Protein AF-W5YWP7-F1 (afdb_monomer_lite)

Foldseek 3Di:
DVPVVVVVVVVPPCDPLNPADAPDWDDDDPNQKIKHFNDADPVSFKTAWIWMWGADPVRFKIKIKTAGMWGWDADPVPRFIWIKGAFIKIWIDGPPDPDIDIDTDRIDTDRRPPPPPPPDDDDDDDDDDD

pLDDT: mean 73.35, std 21.94, range [26.05, 96.38]

Radius of gyration: 18.01 Å; chains: 1; bounding box: 41×39×51 Å

Structure (mmCIF, N/CA/C/O backbone):
data_AF-W5YWP7-F1
#
_entry.id   AF-W5YWP7-F1
#
loop_
_atom_site.group_PDB
_atom_site.id
_atom_site.type_symbol
_atom_site.label_atom_id
_atom_site.label_alt_id
_atom_site.label_comp_id
_atom_site.label_asym_id
_atom_site.label_entity_id
_atom_site.label_seq_id
_atom_site.pdbx_PDB_ins_code
_atom_site.Cartn_x
_atom_site.Cartn_y
_atom_site.Cartn_z
_atom_site.occupancy
_atom_site.B_iso_or_equiv
_atom_site.auth_seq_id
_atom_site.auth_comp_id
_atom_site.auth_asym_id
_atom_site.auth_atom_id
_atom_site.pdbx_PDB_model_num
ATOM 1 N N . MET A 1 1 ? -14.708 26.822 29.213 1.00 46.38 1 MET A N 1
ATOM 2 C CA . MET A 1 1 ? -14.617 26.538 27.762 1.00 46.38 1 MET A CA 1
ATOM 3 C C . MET A 1 1 ? -13.558 25.487 27.370 1.00 46.38 1 MET A C 1
ATOM 5 O O . MET A 1 1 ? -13.429 25.224 26.191 1.00 46.38 1 MET A O 1
ATOM 9 N N . LYS A 1 2 ? -12.878 24.784 28.298 1.00 48.41 2 LYS A N 1
ATOM 10 C CA . LYS A 1 2 ? -11.880 23.733 27.964 1.00 48.41 2 LYS A CA 1
ATOM 11 C C . LYS A 1 2 ? -12.452 22.355 27.572 1.00 48.41 2 LYS A C 1
ATOM 13 O O . LYS A 1 2 ? -11.702 21.455 27.225 1.00 48.41 2 LYS A O 1
ATOM 18 N N . LYS A 1 3 ? -13.773 22.159 27.666 1.00 44.22 3 LYS A N 1
ATOM 19 C CA . LYS A 1 3 ? -14.416 20.846 27.457 1.00 44.22 3 LYS A CA 1
ATOM 20 C C . LYS A 1 3 ? -14.799 20.581 25.992 1.00 44.22 3 LYS A C 1
ATOM 22 O O . LYS A 1 3 ? -15.022 19.437 25.634 1.00 44.22 3 LYS A O 1
ATOM 27 N N . VAL A 1 4 ? -14.831 21.620 25.150 1.00 51.44 4 VAL A N 1
ATOM 28 C CA . VAL A 1 4 ? -15.176 21.509 23.718 1.00 51.44 4 VAL A CA 1
ATOM 29 C C . VAL A 1 4 ? -13.931 21.237 22.861 1.00 51.44 4 VAL A C 1
ATOM 31 O O . VAL A 1 4 ? -14.021 20.550 21.852 1.00 51.44 4 VAL A O 1
ATOM 34 N N . GLU A 1 5 ? -12.749 21.675 23.307 1.00 42.81 5 GLU A N 1
ATOM 35 C CA . GLU A 1 5 ? -11.471 21.414 22.620 1.00 42.81 5 GLU A CA 1
ATOM 36 C C . GLU A 1 5 ? -11.035 19.941 22.709 1.00 42.81 5 GLU A C 1
ATOM 38 O O . GLU A 1 5 ? -10.418 19.434 21.779 1.00 42.81 5 GLU A O 1
ATOM 43 N N . GLY A 1 6 ? -11.397 19.231 23.788 1.00 38.97 6 GLY A N 1
ATOM 44 C CA . GLY A 1 6 ? -11.131 17.792 23.921 1.00 38.97 6 GLY A CA 1
ATOM 45 C C . GLY A 1 6 ? -11.985 16.937 22.981 1.00 38.97 6 GLY A C 1
ATOM 46 O O . GLY A 1 6 ? -11.470 16.027 22.343 1.00 38.97 6 GLY A O 1
ATOM 47 N N . ILE A 1 7 ? -13.264 17.295 22.818 1.00 39.47 7 ILE A N 1
ATOM 48 C CA . ILE A 1 7 ? -14.217 16.562 21.965 1.00 39.47 7 ILE A CA 1
ATOM 49 C C . ILE A 1 7 ? -13.874 16.749 20.476 1.00 39.47 7 ILE A C 1
ATOM 51 O O . ILE A 1 7 ? -14.020 15.832 19.672 1.00 39.47 7 ILE A O 1
ATOM 55 N N . PHE A 1 8 ? -13.323 17.908 20.102 1.00 40.81 8 PHE A N 1
ATOM 56 C CA . PHE A 1 8 ? -12.931 18.187 18.719 1.00 40.81 8 PHE A CA 1
ATOM 57 C C . PHE A 1 8 ? -11.641 17.476 18.277 1.00 40.81 8 PHE A C 1
ATOM 59 O O . PHE A 1 8 ? -11.375 17.384 17.077 1.00 40.81 8 PHE A O 1
ATOM 66 N N . ASN A 1 9 ? -10.841 16.976 19.226 1.00 43.03 9 ASN A N 1
ATOM 67 C CA . ASN A 1 9 ? -9.586 16.282 18.935 1.00 43.03 9 ASN A CA 1
ATOM 68 C C . ASN A 1 9 ? -9.767 14.759 18.781 1.00 43.03 9 ASN A C 1
ATOM 70 O O . ASN A 1 9 ? -8.949 14.117 18.128 1.00 43.03 9 ASN A O 1
ATOM 74 N N . GLU A 1 10 ? -10.857 14.193 19.315 1.00 39.25 10 GLU A N 1
ATOM 75 C CA . GLU A 1 10 ? -11.240 12.784 19.116 1.00 39.25 10 GLU A CA 1
ATOM 76 C C . GLU A 1 10 ? -12.040 12.562 17.820 1.00 39.25 10 GLU A C 1
ATOM 78 O O . GLU A 1 10 ? -11.972 11.487 17.234 1.00 39.25 10 GLU A O 1
ATOM 83 N N . GLN A 1 11 ? -12.741 13.581 17.306 1.00 37.78 11 GLN A N 1
ATOM 84 C CA . GLN A 1 11 ? -13.559 13.471 16.084 1.00 37.78 11 GLN A CA 1
ATOM 85 C C . GLN A 1 11 ? -12.798 13.727 14.764 1.00 37.78 11 GLN A C 1
ATOM 87 O O . GLN A 1 11 ? -13.405 13.719 13.696 1.00 37.78 11 GLN A O 1
ATOM 92 N N . ARG A 1 12 ? -11.480 13.975 14.803 1.00 43.06 12 ARG A N 1
ATOM 93 C CA . ARG A 1 12 ? -10.683 14.438 13.645 1.00 43.06 12 ARG A CA 1
ATOM 94 C C . ARG A 1 12 ? -9.594 13.481 13.158 1.00 43.06 12 ARG A C 1
ATOM 96 O O . ARG A 1 12 ? -8.650 13.919 12.508 1.00 43.06 12 ARG A O 1
ATOM 103 N N . GLN A 1 13 ? -9.708 12.190 13.445 1.00 46.62 13 GLN A N 1
ATOM 104 C CA . GLN A 1 13 ? -8.747 11.196 12.960 1.00 46.62 13 GLN A CA 1
ATOM 105 C C . GLN A 1 13 ? -9.430 10.080 12.174 1.00 46.62 13 GLN A C 1
ATOM 107 O O . GLN A 1 13 ? -9.211 8.909 12.463 1.00 46.62 13 GLN A O 1
ATOM 112 N N . ALA A 1 14 ? -10.232 10.436 11.165 1.00 52.12 14 ALA A N 1
ATOM 113 C CA . ALA A 1 14 ? -10.477 9.479 10.094 1.00 52.12 14 ALA A CA 1
ATOM 114 C C . ALA A 1 14 ? -9.112 9.144 9.477 1.00 52.12 14 ALA A C 1
ATOM 116 O O . ALA A 1 14 ? -8.408 10.044 9.006 1.00 52.12 14 ALA A O 1
ATOM 117 N N . THR A 1 15 ? -8.680 7.888 9.576 1.00 63.31 15 THR A N 1
ATOM 118 C CA . THR A 1 15 ? -7.404 7.468 8.988 1.00 63.31 15 THR A CA 1
ATOM 119 C C . THR A 1 15 ? -7.500 7.525 7.464 1.00 63.31 15 THR A C 1
ATOM 121 O O . THR A 1 15 ? -8.590 7.474 6.897 1.00 63.31 15 THR A O 1
ATOM 124 N N . GLU A 1 16 ? -6.363 7.619 6.771 1.00 64.25 16 GLU A N 1
ATOM 125 C CA . GLU A 1 16 ? -6.330 7.476 5.306 1.00 64.25 16 GLU A CA 1
ATOM 126 C C . GLU A 1 16 ? -7.066 6.213 4.846 1.00 64.25 16 GLU A C 1
ATOM 128 O O . GLU A 1 16 ? -7.821 6.269 3.884 1.00 64.25 16 GLU A O 1
ATOM 133 N N . PHE A 1 17 ? -6.932 5.128 5.612 1.00 71.31 17 PHE A N 1
ATOM 134 C CA . PHE A 1 17 ? -7.662 3.876 5.439 1.00 71.31 17 PHE A CA 1
ATOM 135 C C . PHE A 1 17 ? -9.187 4.063 5.505 1.00 71.31 17 PHE A C 1
ATOM 137 O O . PHE A 1 17 ? -9.908 3.611 4.623 1.00 71.31 17 PHE A O 1
ATOM 144 N N . GLU A 1 18 ? -9.694 4.768 6.521 1.00 71.31 18 GLU A N 1
ATOM 145 C CA . GLU A 1 18 ? -11.132 5.017 6.710 1.00 71.31 18 GLU A CA 1
ATOM 146 C C . GLU A 1 18 ? -11.734 5.966 5.660 1.00 71.31 18 GLU A C 1
ATOM 148 O O . GLU A 1 18 ? -12.953 5.967 5.453 1.00 71.31 18 GLU A O 1
ATOM 153 N N . MET A 1 19 ? -10.888 6.771 5.009 1.00 76.19 19 MET A N 1
ATOM 154 C CA . MET A 1 19 ? -11.264 7.688 3.931 1.00 76.19 19 MET A CA 1
ATOM 155 C C . MET A 1 19 ? -11.243 7.036 2.542 1.00 76.19 19 MET A C 1
ATOM 157 O O . MET A 1 19 ? -11.682 7.671 1.576 1.00 76.19 19 MET A O 1
ATOM 161 N N . LEU A 1 20 ? -10.757 5.796 2.416 1.00 83.44 20 LEU A N 1
ATOM 162 C CA . LEU A 1 20 ? -10.779 5.081 1.145 1.00 83.44 20 LEU A CA 1
ATOM 163 C C . LEU A 1 20 ? -12.215 4.733 0.734 1.00 83.44 20 LEU A C 1
ATOM 165 O O . LEU A 1 20 ? -13.018 4.215 1.509 1.00 83.44 20 LEU A O 1
ATOM 169 N N . ALA A 1 21 ? -12.523 5.028 -0.520 1.00 88.88 21 ALA A N 1
ATOM 170 C CA . ALA A 1 21 ? -13.741 4.682 -1.213 1.00 88.88 21 ALA A CA 1
ATOM 171 C C . ALA A 1 21 ? -13.393 3.613 -2.261 1.00 88.88 21 ALA A C 1
ATOM 173 O O . ALA A 1 21 ? -12.588 3.888 -3.157 1.00 88.88 21 ALA A O 1
ATOM 174 N N . PRO A 1 22 ? -13.990 2.413 -2.179 1.00 92.94 22 PRO A N 1
ATOM 175 C CA . PRO A 1 22 ? -13.697 1.338 -3.117 1.00 92.94 22 PRO A CA 1
ATOM 176 C C . PRO A 1 22 ? -14.031 1.728 -4.562 1.00 92.94 22 PRO A C 1
ATOM 178 O O . PRO A 1 22 ? -14.936 2.529 -4.823 1.00 92.94 22 PRO A O 1
ATOM 181 N N . GLY A 1 23 ? -13.273 1.172 -5.507 1.00 95.12 23 GLY A N 1
ATOM 182 C CA . GLY A 1 23 ? -13.452 1.396 -6.941 1.00 95.12 23 GLY A CA 1
ATOM 183 C C . GLY A 1 23 ? -12.936 2.745 -7.451 1.00 95.12 23 GLY A C 1
ATOM 184 O O . GLY A 1 23 ? -13.244 3.125 -8.583 1.00 95.12 23 GLY A O 1
ATOM 185 N N . ARG A 1 24 ? -12.167 3.497 -6.650 1.00 93.31 24 ARG A N 1
ATOM 186 C CA . ARG A 1 24 ? -11.666 4.828 -7.023 1.00 93.31 24 ARG A CA 1
ATOM 187 C C . ARG A 1 24 ? -10.201 5.014 -6.656 1.00 93.31 24 ARG A C 1
ATOM 189 O O . ARG A 1 24 ? -9.763 4.624 -5.582 1.00 93.31 24 ARG A O 1
ATOM 196 N N . PHE A 1 25 ? -9.466 5.679 -7.542 1.00 93.38 25 PHE A N 1
ATOM 197 C CA . PHE A 1 25 ? -8.141 6.200 -7.226 1.00 93.38 25 PHE A CA 1
ATOM 198 C C . PHE A 1 25 ? -8.290 7.471 -6.394 1.00 93.38 25 PHE A C 1
ATOM 200 O O . PHE A 1 25 ? -9.001 8.403 -6.783 1.00 93.38 25 PHE A O 1
ATOM 207 N N . GLN A 1 26 ? -7.620 7.510 -5.251 1.00 90.06 26 GLN A N 1
ATOM 208 C CA . GLN A 1 26 ? -7.630 8.638 -4.334 1.00 90.06 26 GLN A CA 1
ATOM 209 C C . GLN A 1 26 ? -6.207 9.083 -4.060 1.00 90.06 26 GLN A C 1
ATOM 211 O O . GLN A 1 26 ? -5.359 8.278 -3.684 1.00 90.06 26 GLN A O 1
ATOM 216 N N . SER A 1 27 ? -5.954 10.379 -4.234 1.00 86.00 27 SER A N 1
ATOM 217 C CA . SER A 1 27 ? -4.691 10.952 -3.801 1.00 86.00 27 SER A CA 1
ATOM 218 C C . SER A 1 27 ? -4.759 11.292 -2.321 1.00 86.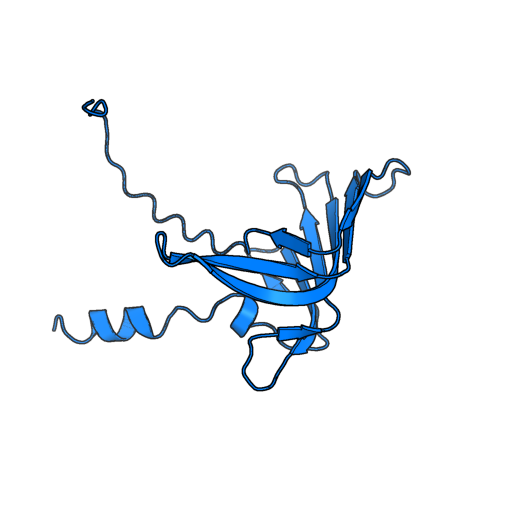00 27 SER A C 1
ATOM 220 O O . SER A 1 27 ? -5.600 12.081 -1.886 1.00 86.00 27 SER A O 1
ATOM 222 N N . LEU A 1 28 ? -3.875 10.660 -1.562 1.00 68.69 28 LEU A N 1
ATOM 223 C CA . LEU A 1 28 ? -3.690 10.869 -0.136 1.00 68.69 28 LEU A CA 1
ATOM 224 C C . LEU A 1 28 ? -2.342 11.591 0.016 1.00 68.69 28 LEU A C 1
ATOM 226 O O . LEU A 1 28 ? -1.449 11.392 -0.803 1.00 68.69 28 LEU A O 1
ATOM 230 N N . SER A 1 29 ? -2.185 12.493 0.985 1.00 63.88 29 SER A N 1
ATOM 231 C CA . SER A 1 29 ? -0.967 13.318 1.156 1.00 63.88 29 SER A CA 1
ATOM 232 C C . SER A 1 29 ? -0.547 14.177 -0.063 1.00 63.88 29 SER A C 1
ATOM 234 O O . SER A 1 29 ? 0.414 13.885 -0.765 1.00 63.88 29 SER A O 1
ATOM 236 N N . SER A 1 30 ? -1.248 15.295 -0.292 1.00 64.56 30 SER A N 1
ATOM 237 C CA . SER A 1 30 ? -0.817 16.398 -1.184 1.00 64.56 30 SER A CA 1
ATOM 238 C C . SER A 1 30 ? -0.467 16.043 -2.642 1.00 64.56 30 SER A C 1
ATOM 240 O O . SER A 1 30 ? 0.186 16.843 -3.307 1.00 64.56 30 SER A O 1
ATOM 242 N N . GLY A 1 31 ? -0.917 14.903 -3.174 1.00 66.25 31 GLY A N 1
ATOM 243 C CA . GLY A 1 31 ? -0.618 14.498 -4.555 1.00 66.25 31 GLY A CA 1
ATOM 244 C C . GLY A 1 31 ? 0.494 13.459 -4.697 1.00 66.25 31 GLY A C 1
ATOM 245 O O . GLY A 1 31 ? 0.616 12.865 -5.763 1.00 66.25 31 GLY A O 1
ATOM 24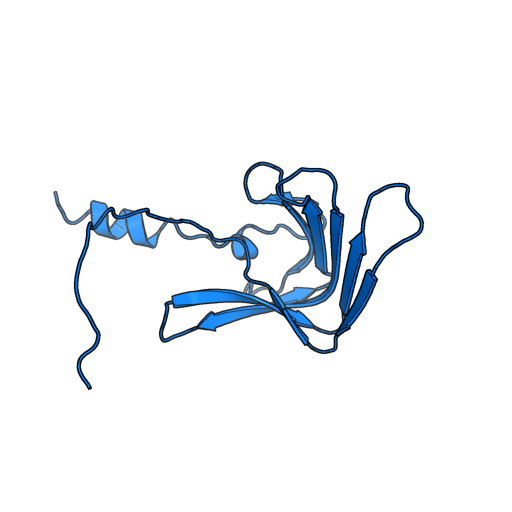6 N N . GLU A 1 32 ? 1.289 13.218 -3.652 1.00 77.75 32 GLU A N 1
ATOM 247 C CA . GLU A 1 32 ? 2.511 12.398 -3.735 1.00 77.75 32 GLU A CA 1
ATOM 248 C C . GLU A 1 32 ? 2.226 10.892 -3.721 1.00 77.75 32 GLU A C 1
ATOM 250 O O . GLU A 1 32 ? 3.018 10.098 -4.235 1.00 77.75 32 GLU A O 1
ATOM 255 N N . ARG A 1 33 ? 1.069 10.509 -3.171 1.00 85.94 33 ARG A N 1
ATOM 256 C CA . ARG A 1 33 ? 0.584 9.134 -3.096 1.00 85.94 33 ARG A CA 1
ATOM 257 C C . ARG A 1 33 ? -0.798 9.019 -3.724 1.00 85.94 33 ARG A C 1
ATOM 259 O O . ARG A 1 33 ? -1.686 9.835 -3.465 1.00 85.94 33 ARG A O 1
ATOM 266 N N . VAL A 1 34 ? -0.994 7.973 -4.516 1.00 90.62 34 VAL A N 1
ATOM 267 C CA . VAL A 1 34 ? -2.293 7.559 -5.052 1.00 90.62 34 VAL A CA 1
A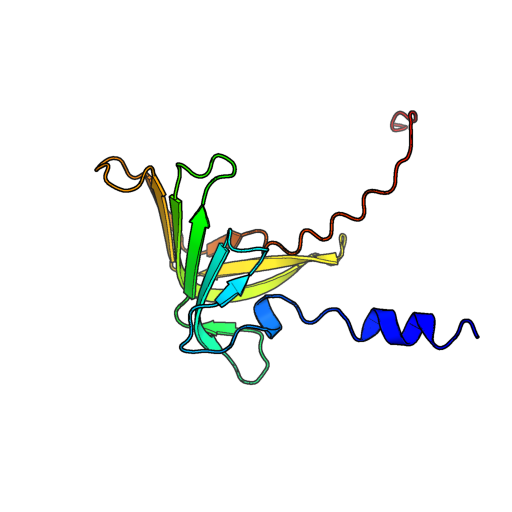TOM 268 C C . VAL A 1 34 ? -2.580 6.144 -4.580 1.00 90.62 34 VAL A C 1
ATOM 270 O O . VAL A 1 34 ? -1.769 5.248 -4.787 1.00 90.62 34 VAL A O 1
ATOM 273 N N . THR A 1 35 ? -3.751 5.943 -3.990 1.00 91.06 35 THR A N 1
ATOM 274 C CA . THR A 1 35 ? -4.208 4.648 -3.487 1.00 91.06 35 THR A CA 1
ATOM 275 C C . THR A 1 35 ? -5.514 4.259 -4.167 1.00 91.06 35 THR A C 1
ATOM 277 O O . THR A 1 35 ? -6.369 5.106 -4.428 1.00 91.06 35 THR A O 1
ATOM 280 N N . TYR A 1 36 ? -5.676 2.972 -4.436 1.00 93.44 36 TYR A N 1
ATOM 281 C CA . TYR A 1 36 ? -6.902 2.350 -4.910 1.00 93.44 36 TYR A CA 1
ATOM 282 C C . TYR A 1 36 ? -7.143 1.057 -4.135 1.00 93.44 36 TYR A C 1
ATOM 284 O O . TYR A 1 36 ? -6.199 0.365 -3.748 1.00 93.44 36 TYR A O 1
ATOM 292 N N . THR A 1 37 ? -8.418 0.743 -3.933 1.00 94.38 37 THR A N 1
ATOM 293 C CA . THR A 1 37 ? -8.865 -0.552 -3.427 1.00 94.38 37 THR A CA 1
ATOM 294 C C . THR A 1 37 ? -10.081 -1.011 -4.224 1.00 94.38 37 THR A C 1
ATOM 296 O O . THR A 1 37 ? -10.940 -0.187 -4.562 1.00 94.38 37 THR A O 1
ATOM 299 N N . GLU A 1 38 ? -10.176 -2.303 -4.521 1.00 96.38 38 GLU A N 1
ATOM 300 C CA . GLU A 1 38 ? -11.346 -2.890 -5.184 1.00 96.38 38 GLU A CA 1
ATOM 301 C C . GLU A 1 38 ? -12.550 -2.912 -4.241 1.00 96.38 38 GLU A C 1
ATOM 303 O O . GLU A 1 38 ? -13.625 -2.428 -4.602 1.00 96.38 38 GLU A O 1
ATOM 308 N N . ALA A 1 39 ? -12.354 -3.402 -3.013 1.00 94.56 39 ALA A N 1
ATOM 309 C CA . ALA A 1 39 ? -13.392 -3.471 -1.991 1.00 94.56 39 ALA A CA 1
ATOM 310 C C . ALA A 1 39 ? -12.858 -3.146 -0.589 1.00 94.56 39 ALA A C 1
ATOM 312 O O . ALA A 1 39 ? -11.661 -3.199 -0.316 1.00 94.56 39 ALA A O 1
ATOM 313 N N . LEU A 1 40 ? -13.782 -2.792 0.303 1.00 90.31 40 LEU A N 1
ATOM 314 C CA . LEU A 1 40 ? -13.532 -2.524 1.715 1.00 90.31 40 LEU A CA 1
ATOM 315 C C . LEU A 1 40 ? -14.559 -3.315 2.529 1.00 90.31 40 LEU A C 1
ATOM 317 O O . LEU A 1 40 ? -15.751 -3.276 2.212 1.00 90.31 40 LEU A O 1
ATOM 321 N N . SER A 1 41 ? -14.110 -4.007 3.574 1.00 90.31 41 SER A N 1
ATOM 322 C CA . SER A 1 41 ? -14.994 -4.739 4.482 1.00 90.31 41 SER A CA 1
ATOM 323 C C . SER A 1 41 ? -15.993 -3.811 5.182 1.00 90.31 41 SER A C 1
ATOM 325 O O . SER A 1 41 ? -15.721 -2.628 5.397 1.00 90.31 41 SER A O 1
ATOM 327 N N . GLU A 1 42 ? -17.149 -4.344 5.594 1.00 86.75 42 GLU A N 1
ATOM 328 C CA . GLU A 1 42 ? -18.195 -3.556 6.274 1.00 86.75 42 GLU A CA 1
ATOM 329 C C . GLU A 1 42 ? -17.685 -2.859 7.544 1.00 86.75 42 GLU A C 1
ATOM 331 O O . GLU A 1 42 ? -18.058 -1.722 7.834 1.00 86.75 42 GLU A O 1
ATOM 336 N N . ASP A 1 43 ? -16.791 -3.524 8.281 1.00 85.12 43 ASP A N 1
ATOM 337 C CA . ASP A 1 43 ? -16.162 -2.993 9.493 1.00 85.12 43 ASP A CA 1
ATOM 338 C C . ASP A 1 43 ? -15.014 -2.010 9.212 1.00 85.12 43 ASP A C 1
ATOM 340 O O . ASP A 1 43 ? -14.434 -1.461 10.151 1.00 85.12 43 ASP A O 1
ATOM 344 N N . LYS A 1 44 ? -14.697 -1.775 7.933 1.00 80.06 44 LYS A N 1
ATOM 345 C CA . LYS A 1 44 ? -13.606 -0.925 7.454 1.00 80.06 44 LYS A CA 1
ATOM 346 C C . LYS A 1 44 ? -12.260 -1.267 8.088 1.00 80.06 44 LYS A C 1
ATOM 348 O O . LYS A 1 44 ? -11.524 -0.377 8.514 1.00 80.06 44 LYS A O 1
ATOM 353 N N . ARG A 1 45 ? -11.930 -2.557 8.162 1.00 83.19 45 ARG A N 1
ATOM 354 C CA . ARG A 1 45 ? -10.629 -3.039 8.664 1.00 83.19 45 ARG A CA 1
ATOM 355 C C . ARG A 1 45 ? -9.818 -3.814 7.641 1.00 83.19 45 ARG A C 1
ATOM 357 O O . ARG A 1 45 ? -8.620 -3.997 7.861 1.00 83.19 45 ARG A O 1
ATOM 364 N N . ARG A 1 46 ? -10.447 -4.258 6.552 1.00 89.06 46 ARG A N 1
ATOM 365 C CA . ARG A 1 46 ? -9.823 -5.051 5.493 1.00 89.06 46 ARG A CA 1
ATOM 366 C C . ARG A 1 46 ? -10.099 -4.421 4.134 1.00 89.06 46 ARG A C 1
ATOM 368 O O . ARG A 1 46 ? -11.240 -4.087 3.823 1.00 89.06 46 ARG A O 1
ATOM 375 N N . LEU A 1 47 ? -9.042 -4.256 3.359 1.00 91.25 47 LEU A N 1
ATOM 376 C CA . LEU A 1 47 ? -9.052 -3.865 1.958 1.00 91.25 47 LEU A CA 1
ATOM 377 C C . LEU A 1 47 ? -8.861 -5.115 1.109 1.00 91.25 47 LEU A C 1
ATOM 379 O O . LEU A 1 47 ? -8.059 -5.979 1.464 1.00 91.25 47 LEU A O 1
ATOM 383 N N . GLU A 1 48 ? -9.536 -5.160 -0.027 1.00 95.38 48 GLU A N 1
ATOM 384 C CA . GLU A 1 48 ? -9.318 -6.159 -1.070 1.00 95.38 48 GLU A CA 1
ATOM 385 C C . GLU A 1 48 ? -8.859 -5.452 -2.343 1.00 95.38 48 GLU A C 1
ATOM 387 O O . GLU A 1 48 ? -9.340 -4.356 -2.664 1.00 95.38 48 GLU A O 1
ATOM 392 N N . GLY A 1 49 ? -7.908 -6.076 -3.040 1.00 95.50 49 GLY A N 1
ATOM 393 C CA . GLY A 1 49 ? -7.340 -5.585 -4.291 1.00 95.50 49 GLY A CA 1
ATOM 394 C C . GLY A 1 49 ? -6.727 -4.199 -4.127 1.00 95.50 49 GLY A C 1
ATOM 395 O O . GLY A 1 49 ? -7.332 -3.195 -4.495 1.00 95.50 49 GLY A O 1
ATOM 396 N N . VAL A 1 50 ? -5.528 -4.128 -3.550 1.00 93.56 50 VAL A N 1
ATOM 397 C CA . VAL A 1 50 ? -4.871 -2.863 -3.207 1.00 93.56 50 VAL A CA 1
ATOM 398 C C . VAL A 1 50 ? -3.859 -2.469 -4.274 1.00 93.56 50 VAL A C 1
ATOM 400 O O . VAL A 1 50 ? -3.018 -3.272 -4.679 1.00 93.56 50 VAL A O 1
ATOM 403 N N . PHE A 1 51 ? -3.892 -1.197 -4.668 1.00 95.12 51 PHE A N 1
ATOM 404 C CA . PHE A 1 51 ? -2.868 -0.553 -5.483 1.00 95.12 51 PHE A CA 1
ATOM 405 C C . PHE A 1 51 ? -2.419 0.746 -4.815 1.00 95.12 51 PHE A C 1
ATOM 407 O O . PHE A 1 51 ? -3.247 1.566 -4.417 1.00 95.12 51 PHE A O 1
ATOM 414 N N . ILE A 1 52 ? -1.109 0.955 -4.719 1.00 92.06 52 ILE A N 1
ATOM 415 C CA . ILE A 1 52 ? -0.502 2.183 -4.205 1.00 92.06 52 ILE A CA 1
ATOM 416 C C . ILE A 1 52 ? 0.591 2.620 -5.173 1.00 92.06 52 ILE A C 1
ATOM 418 O O . ILE A 1 52 ? 1.437 1.815 -5.550 1.00 92.06 52 ILE A O 1
ATOM 422 N N . ALA A 1 53 ? 0.588 3.891 -5.554 1.00 92.12 53 ALA A N 1
ATOM 423 C CA . ALA A 1 53 ? 1.652 4.521 -6.319 1.00 92.12 53 ALA A CA 1
ATOM 424 C C . ALA A 1 53 ? 2.186 5.736 -5.564 1.00 92.12 53 ALA A C 1
ATOM 426 O O . ALA A 1 53 ? 1.411 6.573 -5.098 1.00 92.12 53 ALA A O 1
ATOM 427 N N . GLU A 1 54 ? 3.506 5.829 -5.461 1.00 90.31 54 GLU A N 1
ATOM 428 C CA . GLU A 1 54 ? 4.210 6.885 -4.739 1.00 90.31 54 GLU A CA 1
ATOM 429 C C . GLU A 1 54 ? 5.398 7.374 -5.552 1.00 90.31 54 GLU A C 1
ATOM 431 O O . GLU A 1 54 ? 6.234 6.581 -5.994 1.00 90.31 54 GLU A O 1
ATOM 436 N N . HIS A 1 55 ? 5.490 8.688 -5.727 1.00 88.75 55 HIS A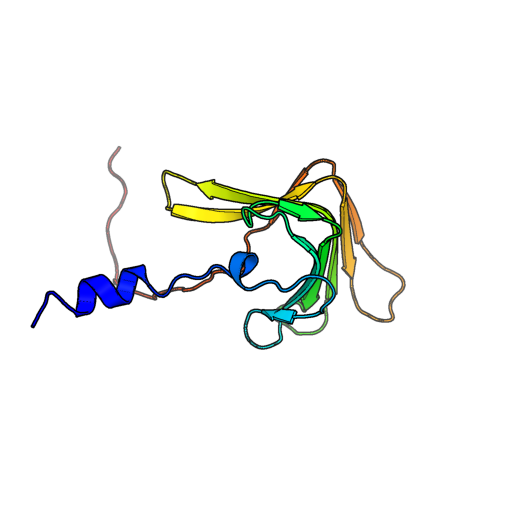 N 1
ATOM 437 C CA . HIS A 1 55 ? 6.700 9.295 -6.262 1.00 88.75 55 HIS A CA 1
ATOM 438 C C . HIS A 1 55 ? 7.763 9.410 -5.166 1.00 88.75 55 HIS A C 1
ATOM 440 O O . HIS A 1 55 ? 7.448 9.629 -3.997 1.00 88.75 55 HIS A O 1
ATOM 446 N N . SER A 1 56 ? 9.037 9.279 -5.539 1.00 85.94 56 SER A N 1
ATOM 447 C CA . SER A 1 56 ? 10.140 9.632 -4.641 1.00 85.94 56 SER A CA 1
ATOM 448 C C . SER A 1 56 ? 10.121 11.131 -4.320 1.00 85.94 56 SER A C 1
ATOM 450 O O . SER A 1 56 ? 9.584 11.930 -5.085 1.00 85.94 56 SER A O 1
ATOM 452 N N . GLU A 1 57 ? 10.763 11.538 -3.221 1.00 83.19 57 GLU A N 1
ATOM 453 C CA . GLU A 1 57 ? 10.820 12.953 -2.806 1.00 83.19 57 GLU A CA 1
ATOM 454 C C . GLU A 1 57 ? 11.432 13.879 -3.876 1.00 83.19 57 GLU A C 1
ATOM 456 O O . GLU A 1 57 ? 11.092 15.057 -3.954 1.00 83.19 57 GLU A O 1
ATOM 461 N N . ASP A 1 58 ? 12.326 13.360 -4.725 1.00 84.38 58 ASP A N 1
ATOM 462 C CA . ASP A 1 58 ? 12.916 14.102 -5.846 1.00 84.38 58 ASP A CA 1
ATOM 463 C C . ASP A 1 58 ? 12.054 14.084 -7.127 1.00 84.38 58 ASP A C 1
ATOM 465 O O . ASP A 1 58 ? 12.445 14.667 -8.143 1.00 84.38 58 ASP A O 1
ATOM 469 N N . GLY A 1 59 ? 10.896 13.416 -7.087 1.00 83.00 59 GLY A N 1
ATOM 470 C CA . GLY A 1 59 ? 9.892 13.320 -8.149 1.00 83.00 59 GLY A CA 1
ATOM 471 C C . GLY A 1 59 ? 10.266 12.424 -9.331 1.00 83.00 59 GLY A C 1
ATOM 472 O O . GLY A 1 59 ? 9.493 12.323 -10.284 1.00 83.00 59 GLY A O 1
ATOM 473 N N . LYS A 1 60 ? 11.445 11.793 -9.315 1.00 85.94 60 LYS A N 1
ATOM 474 C CA . LYS A 1 60 ? 11.970 11.037 -10.466 1.00 85.94 60 LYS A CA 1
ATOM 475 C C . LYS A 1 60 ? 11.650 9.552 -10.399 1.00 85.94 60 LYS A C 1
ATOM 477 O O . LYS A 1 60 ? 11.382 8.939 -11.428 1.00 85.94 60 LYS A O 1
ATOM 482 N N . GLY A 1 61 ? 11.717 8.986 -9.203 1.00 90.62 61 GLY A N 1
ATOM 483 C CA . GLY A 1 61 ? 11.382 7.603 -8.912 1.00 90.62 61 GLY A CA 1
ATOM 484 C C . GLY A 1 61 ? 9.883 7.400 -8.769 1.00 90.62 61 GLY A C 1
ATOM 485 O O . GLY A 1 61 ? 9.139 8.308 -8.391 1.00 90.62 61 GLY A O 1
ATOM 486 N N . LEU A 1 62 ? 9.457 6.180 -9.064 1.00 91.31 62 LEU A N 1
ATOM 487 C CA . LEU A 1 62 ? 8.106 5.698 -8.854 1.00 91.31 62 LEU A CA 1
ATOM 488 C C . LEU A 1 62 ? 8.179 4.353 -8.137 1.00 91.31 62 LEU A C 1
ATOM 490 O O . LEU A 1 62 ? 8.836 3.422 -8.605 1.00 91.31 62 LEU A O 1
ATOM 494 N N . THR A 1 63 ? 7.478 4.262 -7.016 1.00 92.62 63 THR A N 1
ATOM 495 C CA . THR A 1 63 ? 7.200 3.007 -6.327 1.00 92.62 63 THR A CA 1
ATOM 496 C C . THR A 1 63 ? 5.742 2.640 -6.564 1.00 92.62 63 THR A C 1
ATOM 498 O O . THR A 1 63 ? 4.853 3.447 -6.305 1.00 92.62 63 THR A O 1
ATOM 501 N N . ILE A 1 64 ? 5.493 1.425 -7.041 1.00 93.12 64 ILE A N 1
ATOM 502 C CA . ILE A 1 64 ? 4.160 0.832 -7.155 1.00 93.12 64 ILE A CA 1
ATOM 503 C C . ILE A 1 64 ? 4.095 -0.364 -6.216 1.00 93.12 64 ILE A C 1
ATOM 505 O O . ILE A 1 64 ? 4.998 -1.197 -6.198 1.00 93.12 64 ILE A O 1
ATOM 509 N N . ILE A 1 65 ? 3.018 -0.475 -5.453 1.00 93.81 65 ILE A N 1
ATOM 510 C CA . ILE A 1 65 ? 2.737 -1.620 -4.596 1.00 93.81 65 ILE A CA 1
ATOM 511 C C . ILE A 1 65 ? 1.369 -2.164 -4.980 1.00 93.81 65 ILE A C 1
ATOM 513 O O . ILE A 1 65 ? 0.400 -1.416 -5.092 1.00 93.81 65 ILE A O 1
ATOM 517 N N . THR A 1 66 ? 1.299 -3.475 -5.170 1.00 95.50 66 THR A N 1
ATOM 518 C CA . THR A 1 66 ? 0.050 -4.212 -5.384 1.00 95.50 66 THR A CA 1
ATOM 519 C C . THR A 1 66 ? -0.069 -5.303 -4.336 1.00 95.50 66 THR A C 1
ATOM 521 O O . THR A 1 66 ? 0.955 -5.864 -3.947 1.00 95.50 66 THR A O 1
ATOM 524 N N . ALA A 1 67 ? -1.279 -5.595 -3.870 1.00 94.50 67 ALA A N 1
ATOM 525 C CA . ALA A 1 67 ? -1.525 -6.660 -2.900 1.00 94.50 67 ALA A CA 1
ATOM 526 C C . ALA A 1 67 ? -2.954 -7.194 -3.015 1.00 94.50 67 ALA A C 1
ATOM 528 O O . ALA A 1 67 ? -3.862 -6.451 -3.397 1.00 94.50 67 ALA A O 1
ATOM 529 N N . ARG A 1 68 ? -3.159 -8.471 -2.670 1.00 95.38 68 ARG A N 1
ATOM 530 C CA . ARG A 1 68 ? -4.508 -9.056 -2.635 1.00 95.38 68 ARG A CA 1
ATOM 531 C C . ARG A 1 68 ? -5.329 -8.514 -1.475 1.00 95.38 68 ARG A C 1
ATOM 533 O O . ARG A 1 68 ? -6.488 -8.167 -1.681 1.00 95.38 68 ARG A O 1
ATOM 540 N N . GLU A 1 69 ? -4.730 -8.414 -0.293 1.00 92.06 69 GLU A N 1
ATOM 541 C CA . GLU A 1 69 ? -5.404 -7.920 0.909 1.00 92.06 69 GLU A CA 1
ATOM 542 C C . GLU A 1 69 ? -4.585 -6.828 1.603 1.00 92.06 69 GLU A C 1
ATOM 544 O O . GLU A 1 69 ? -3.359 -6.760 1.488 1.00 92.06 69 GLU A O 1
ATOM 549 N N . GLY A 1 70 ? -5.280 -5.958 2.335 1.00 90.12 70 GLY A N 1
ATOM 550 C CA . GLY A 1 70 ? -4.665 -4.970 3.210 1.00 90.12 70 GLY A CA 1
ATOM 551 C C . GLY A 1 70 ? -5.400 -4.851 4.540 1.00 90.12 70 GLY A C 1
ATOM 552 O O . GLY A 1 70 ? -6.626 -4.835 4.575 1.00 90.12 70 GLY A O 1
ATOM 553 N N . SER A 1 71 ? -4.674 -4.727 5.645 1.00 87.00 71 SER A N 1
ATOM 554 C CA . SER A 1 71 ? -5.247 -4.573 6.982 1.00 87.00 71 SER A CA 1
ATOM 555 C C . SER A 1 71 ? -4.530 -3.491 7.785 1.00 87.00 71 SER A C 1
ATOM 557 O O . SER A 1 71 ? -3.364 -3.166 7.552 1.00 87.00 71 SER A O 1
ATOM 559 N N . GLN A 1 72 ? -5.244 -2.879 8.731 1.00 80.88 72 GLN A N 1
ATOM 560 C CA . GLN A 1 72 ? -4.651 -1.878 9.613 1.00 80.88 72 GLN A CA 1
ATOM 561 C C . GLN A 1 72 ? -4.063 -2.543 10.861 1.00 80.88 72 GLN A C 1
ATOM 563 O O . GLN A 1 72 ? -4.780 -3.190 11.622 1.00 80.88 72 GLN A O 1
ATOM 568 N N . PHE A 1 73 ? -2.785 -2.286 11.128 1.00 79.12 73 PHE A N 1
ATOM 569 C CA . PHE A 1 73 ? -2.130 -2.625 12.388 1.00 79.12 73 PHE A CA 1
ATOM 570 C C . PHE A 1 73 ? -1.881 -1.360 13.212 1.00 79.12 73 PHE A C 1
ATOM 572 O O . PHE A 1 73 ? -1.444 -0.337 12.680 1.00 79.12 73 PHE A O 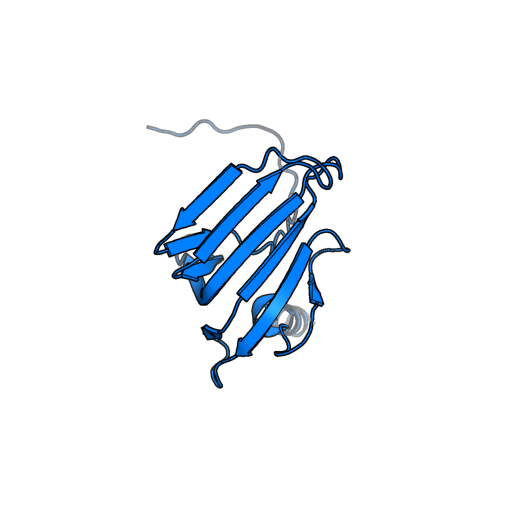1
ATOM 579 N N . ILE A 1 74 ? -2.164 -1.419 14.513 1.00 79.31 74 ILE A N 1
ATOM 580 C CA . ILE A 1 74 ? -1.888 -0.331 15.454 1.00 79.31 74 ILE A CA 1
ATOM 581 C C . ILE A 1 74 ? -0.870 -0.842 16.463 1.00 79.31 74 ILE A C 1
ATOM 583 O O . ILE A 1 74 ? -1.127 -1.801 17.183 1.00 79.31 74 ILE A O 1
ATOM 587 N N . ASP A 1 75 ? 0.277 -0.180 16.520 1.00 76.44 75 ASP A N 1
ATOM 588 C CA . ASP A 1 75 ? 1.280 -0.430 17.541 1.00 76.44 75 ASP A CA 1
ATOM 589 C C . ASP A 1 75 ? 0.805 0.181 18.866 1.00 76.44 75 ASP A C 1
ATOM 591 O O . ASP A 1 75 ? 0.664 1.398 18.987 1.00 76.44 75 ASP A O 1
ATOM 595 N N . GLU A 1 76 ? 0.527 -0.661 19.860 1.00 81.06 76 GLU A N 1
ATOM 596 C CA . GLU A 1 76 ? -0.053 -0.228 21.138 1.00 81.06 76 GLU A CA 1
ATOM 597 C C . GLU A 1 76 ? 0.901 0.630 21.983 1.00 81.06 76 GLU A C 1
ATOM 599 O O . GLU A 1 76 ? 0.454 1.426 22.808 1.00 81.06 76 GLU A O 1
ATOM 604 N N . GLN A 1 77 ? 2.215 0.497 21.780 1.00 78.00 77 GLN A N 1
ATOM 605 C CA . GLN A 1 77 ? 3.221 1.217 22.563 1.00 78.00 77 GLN A CA 1
ATOM 606 C C . GLN A 1 77 ? 3.411 2.652 22.068 1.00 78.00 77 GLN A C 1
ATOM 608 O O . GLN A 1 77 ? 3.622 3.574 22.855 1.00 78.00 77 GLN A O 1
ATOM 613 N N . THR A 1 78 ? 3.352 2.842 20.753 1.00 78.56 78 THR A N 1
ATOM 614 C CA . THR A 1 78 ? 3.617 4.121 20.086 1.00 78.56 78 THR A CA 1
ATOM 615 C C . THR A 1 78 ? 2.348 4.804 19.582 1.00 78.56 78 THR A C 1
ATOM 617 O O . THR A 1 78 ? 2.380 5.995 19.273 1.00 78.56 78 THR A O 1
ATOM 620 N N . GLY A 1 79 ? 1.241 4.065 19.467 1.00 74.81 79 GLY A N 1
ATOM 621 C CA . GLY A 1 79 ? 0.018 4.498 18.792 1.00 74.81 79 GLY A CA 1
ATOM 622 C C . GLY A 1 79 ? 0.167 4.610 17.270 1.00 74.81 79 GLY A C 1
ATOM 623 O O . GLY A 1 79 ? -0.718 5.154 16.605 1.00 74.81 79 GLY A O 1
ATOM 624 N N . SER A 1 80 ? 1.288 4.145 16.708 1.00 73.69 80 SER A N 1
ATOM 625 C CA . SER A 1 80 ? 1.559 4.232 15.273 1.00 73.69 80 SER A CA 1
ATOM 626 C C . SER A 1 80 ? 0.637 3.299 14.500 1.00 73.69 80 SER A C 1
ATOM 628 O O . SER A 1 80 ? 0.399 2.167 14.911 1.00 73.69 80 SER A O 1
ATOM 630 N N . ARG A 1 81 ? 0.145 3.764 13.352 1.00 74.31 81 ARG A N 1
ATOM 631 C CA . ARG A 1 81 ? -0.730 2.985 12.472 1.00 74.31 81 ARG A CA 1
ATOM 632 C C . ARG A 1 81 ? 0.008 2.585 11.206 1.00 74.31 81 ARG A C 1
ATOM 634 O O . ARG A 1 81 ? 0.675 3.416 10.586 1.00 74.31 81 ARG A O 1
ATOM 641 N N . PHE A 1 82 ? -0.149 1.329 10.824 1.00 76.81 82 PHE A N 1
ATOM 642 C CA . PHE A 1 82 ? 0.492 0.716 9.672 1.00 76.81 82 PHE A CA 1
ATOM 643 C C . PHE A 1 82 ? -0.559 0.074 8.776 1.00 76.81 82 PHE A C 1
ATOM 645 O O . PHE A 1 82 ? -1.540 -0.485 9.269 1.00 76.81 82 PHE A O 1
ATOM 652 N N . LEU A 1 83 ? -0.321 0.137 7.469 1.00 83.25 83 LEU A N 1
ATOM 653 C CA . LEU A 1 83 ? -1.044 -0.655 6.488 1.00 83.25 83 LEU A CA 1
ATOM 654 C C . LEU A 1 83 ? -0.191 -1.883 6.189 1.00 83.25 83 LEU A C 1
ATOM 656 O O . LEU A 1 83 ? 0.888 -1.776 5.593 1.00 83.25 83 LEU A O 1
ATOM 660 N N . VAL A 1 84 ? -0.674 -3.029 6.648 1.00 87.81 84 VAL A N 1
ATOM 661 C CA . VAL A 1 84 ? -0.109 -4.336 6.340 1.00 87.81 84 VAL A CA 1
ATOM 662 C C . VAL A 1 84 ? -0.744 -4.802 5.043 1.00 87.81 84 VAL A C 1
ATOM 664 O O . VAL A 1 84 ? -1.962 -4.776 4.916 1.00 87.81 84 VAL A O 1
ATOM 667 N N . LEU A 1 85 ? 0.081 -5.161 4.070 1.00 88.88 85 LEU A N 1
ATOM 668 C CA . LEU A 1 85 ? -0.343 -5.655 2.769 1.00 88.88 85 LEU A CA 1
ATOM 669 C C . LEU A 1 85 ? 0.092 -7.103 2.633 1.00 88.88 85 LEU A C 1
ATOM 671 O O . LEU A 1 85 ? 1.236 -7.433 2.949 1.00 88.88 85 LEU A O 1
ATOM 675 N N . GLU A 1 86 ? -0.808 -7.940 2.146 1.00 91.12 86 GLU A N 1
ATOM 676 C CA . GLU A 1 86 ? -0.615 -9.382 2.063 1.00 91.12 86 GLU A CA 1
ATOM 677 C C . GLU A 1 86 ? -0.710 -9.849 0.615 1.00 91.12 86 GLU A C 1
ATOM 679 O O . GLU A 1 86 ? -1.529 -9.363 -0.174 1.00 91.12 86 GLU A O 1
ATOM 684 N N . ASP A 1 87 ? 0.163 -10.796 0.284 1.00 91.38 87 ASP A N 1
ATOM 685 C CA . ASP A 1 87 ? 0.255 -11.445 -1.013 1.00 91.38 87 ASP A CA 1
ATOM 686 C C . ASP A 1 87 ? 0.365 -10.452 -2.171 1.00 91.38 87 ASP A C 1
ATOM 688 O O . ASP A 1 87 ? -0.553 -10.263 -2.979 1.00 91.38 87 ASP A O 1
ATOM 692 N N . GLY A 1 88 ? 1.512 -9.783 -2.221 1.00 92.69 88 GLY A N 1
ATOM 693 C CA . GLY A 1 88 ? 1.719 -8.646 -3.093 1.00 92.69 88 GLY A CA 1
ATOM 694 C C . GLY A 1 88 ? 3.117 -8.543 -3.675 1.00 92.69 88 GLY A C 1
ATOM 695 O O . GLY A 1 88 ? 3.985 -9.401 -3.505 1.00 92.69 88 GLY A O 1
ATOM 696 N N . ALA A 1 89 ? 3.319 -7.452 -4.400 1.00 89.75 89 ALA A N 1
ATOM 697 C CA . ALA A 1 89 ? 4.591 -7.106 -5.001 1.00 89.75 89 ALA A CA 1
ATOM 698 C C . ALA A 1 89 ? 4.810 -5.596 -4.962 1.00 89.75 89 ALA A C 1
ATOM 700 O O . ALA A 1 89 ? 3.879 -4.805 -5.135 1.00 89.75 89 ALA A O 1
ATOM 701 N N . ARG A 1 90 ? 6.068 -5.216 -4.751 1.00 92.88 90 ARG A N 1
ATOM 702 C CA . ARG A 1 90 ? 6.575 -3.853 -4.866 1.00 92.88 90 ARG A CA 1
ATOM 703 C C . ARG A 1 90 ? 7.444 -3.754 -6.111 1.00 92.88 90 ARG A C 1
ATOM 705 O O . ARG A 1 90 ? 8.326 -4.584 -6.311 1.00 92.88 90 ARG A O 1
ATOM 712 N N . PHE A 1 91 ? 7.212 -2.715 -6.893 1.00 91.25 91 PHE A N 1
ATOM 713 C CA . PHE A 1 91 ? 7.955 -2.357 -8.089 1.00 91.25 91 PHE A CA 1
ATOM 714 C C . PHE A 1 91 ? 8.550 -0.973 -7.863 1.00 91.25 91 PHE A C 1
ATOM 716 O O . PHE A 1 91 ? 7.814 -0.035 -7.567 1.00 91.25 91 PHE A O 1
ATOM 723 N N . GLU A 1 92 ? 9.859 -0.831 -7.993 1.00 92.75 92 GLU A N 1
ATOM 724 C CA . GLU A 1 92 ? 10.552 0.441 -7.796 1.00 92.75 92 GLU A CA 1
ATOM 725 C C . GLU A 1 92 ? 11.455 0.731 -8.988 1.00 92.75 92 GLU A C 1
ATOM 727 O O . GLU A 1 92 ? 12.135 -0.160 -9.489 1.00 92.75 92 GLU A O 1
ATOM 732 N N . GLY A 1 93 ? 11.441 1.967 -9.481 1.00 91.50 93 GLY A N 1
ATOM 733 C CA . GLY A 1 93 ? 12.284 2.343 -10.608 1.00 91.50 93 GLY A CA 1
ATOM 734 C C . GLY A 1 93 ? 11.994 3.736 -11.142 1.00 91.50 93 GLY A C 1
ATOM 735 O O . GLY A 1 93 ? 11.258 4.525 -10.546 1.00 91.50 93 GLY A O 1
ATOM 736 N N . LEU A 1 94 ? 12.585 4.037 -12.296 1.00 92.38 94 LEU A N 1
ATOM 737 C CA . LEU A 1 94 ? 12.386 5.295 -13.010 1.00 92.38 94 LEU A CA 1
ATOM 738 C C . LEU A 1 94 ? 11.382 5.083 -14.156 1.00 92.38 94 LEU A C 1
ATOM 740 O O . LEU A 1 94 ? 11.626 4.233 -15.018 1.00 92.38 94 LEU A O 1
ATOM 744 N N . PRO A 1 95 ? 10.279 5.854 -14.222 1.00 87.75 95 PRO A N 1
ATOM 745 C CA . PRO A 1 95 ? 9.315 5.750 -15.312 1.00 87.75 95 PRO A CA 1
ATOM 746 C C . PRO A 1 95 ? 9.970 5.865 -16.693 1.00 87.75 95 PRO A C 1
ATOM 748 O O . PRO A 1 95 ? 10.789 6.750 -16.943 1.00 87.75 95 PRO A O 1
ATOM 751 N N . GLY A 1 96 ? 9.593 4.968 -17.606 1.00 88.94 96 GLY A N 1
ATOM 752 C CA . GLY A 1 96 ? 10.130 4.924 -18.971 1.00 88.94 96 GLY A CA 1
ATOM 753 C C . GLY A 1 96 ? 11.485 4.222 -19.109 1.00 88.94 96 GLY A C 1
ATOM 754 O O . GLY A 1 96 ? 11.983 4.095 -20.226 1.00 88.94 96 GLY A O 1
ATOM 755 N N . GLN A 1 97 ? 12.071 3.735 -18.013 1.00 90.12 97 GLN A N 1
ATOM 756 C CA . GLN A 1 97 ? 13.253 2.876 -18.045 1.00 90.12 97 GLN A CA 1
ATOM 757 C C . GLN A 1 97 ? 12.854 1.414 -17.840 1.00 90.12 97 GLN A C 1
ATOM 759 O O . GLN A 1 97 ? 11.837 1.120 -17.228 1.00 90.12 97 GLN A O 1
ATOM 764 N N . LEU A 1 98 ? 13.652 0.480 -18.361 1.00 84.75 98 LEU A N 1
ATOM 765 C CA . LEU A 1 98 ? 13.399 -0.957 -18.186 1.00 84.75 98 LEU A CA 1
ATOM 766 C C . LEU A 1 98 ? 13.880 -1.489 -16.829 1.00 84.75 98 LEU A C 1
ATOM 768 O O . LEU A 1 98 ? 13.468 -2.569 -16.418 1.00 84.75 98 LEU A O 1
ATOM 772 N N . ALA A 1 99 ? 14.766 -0.757 -16.153 1.00 84.75 99 ALA A N 1
ATOM 773 C CA . ALA A 1 99 ? 15.323 -1.162 -14.872 1.00 84.75 99 ALA A CA 1
ATOM 774 C C . ALA A 1 99 ? 14.308 -0.898 -13.751 1.00 84.75 99 ALA A C 1
ATOM 776 O O . ALA A 1 99 ? 14.167 0.235 -13.291 1.00 84.75 99 ALA A O 1
ATOM 777 N N . TYR A 1 100 ? 13.613 -1.959 -13.342 1.00 88.12 100 TYR A N 1
ATOM 778 C CA . TYR A 1 100 ? 12.750 -1.982 -12.168 1.00 88.12 100 TYR A CA 1
ATOM 779 C C . TYR A 1 100 ? 13.228 -3.052 -11.190 1.00 88.12 100 TYR A C 1
ATOM 781 O O . TYR A 1 100 ? 13.464 -4.196 -11.585 1.00 88.12 100 TYR A O 1
ATOM 789 N N . ASP A 1 101 ? 13.297 -2.689 -9.914 1.00 89.62 101 ASP A N 1
ATOM 790 C CA . ASP A 1 101 ? 13.476 -3.624 -8.813 1.00 89.62 101 ASP A CA 1
ATOM 791 C C . ASP A 1 101 ? 12.109 -4.160 -8.391 1.00 89.62 101 ASP A C 1
ATOM 793 O O . ASP A 1 101 ? 11.198 -3.402 -8.043 1.00 89.62 101 ASP A O 1
ATOM 797 N N . VAL A 1 102 ? 11.953 -5.484 -8.4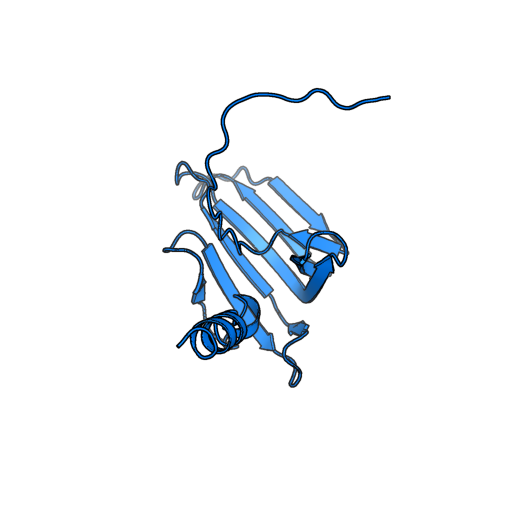39 1.00 90.62 102 VAL A N 1
ATOM 798 C CA . VAL A 1 102 ? 10.692 -6.164 -8.125 1.00 90.62 102 VAL A CA 1
ATOM 799 C C . VAL A 1 102 ? 10.877 -7.038 -6.897 1.00 90.62 102 VAL A C 1
ATOM 801 O O . VAL A 1 102 ? 11.681 -7.967 -6.898 1.00 90.62 102 VAL A O 1
ATOM 804 N N . THR A 1 103 ? 10.107 -6.754 -5.851 1.00 90.44 103 THR A N 1
ATOM 805 C CA . THR A 1 103 ? 10.109 -7.519 -4.600 1.00 90.44 103 THR A CA 1
ATOM 806 C C . THR A 1 103 ? 8.718 -8.075 -4.332 1.00 90.44 103 THR A C 1
ATOM 808 O O . THR A 1 103 ? 7.803 -7.318 -4.009 1.00 90.44 103 THR A O 1
ATOM 811 N N . GLY A 1 104 ? 8.556 -9.392 -4.452 1.00 86.19 104 GLY A N 1
ATOM 812 C CA . GLY A 1 104 ? 7.350 -10.094 -4.003 1.00 86.19 104 GLY A CA 1
ATOM 813 C C . GLY A 1 104 ? 7.360 -10.327 -2.491 1.00 86.19 104 GLY A C 1
ATOM 814 O O . GLY A 1 104 ? 8.429 -10.485 -1.899 1.00 86.19 104 GLY A O 1
ATOM 815 N N . PHE A 1 105 ? 6.186 -10.349 -1.865 1.00 87.12 105 PHE A N 1
ATOM 816 C CA . PHE A 1 105 ? 6.039 -10.595 -0.431 1.00 87.12 105 PHE A CA 1
ATOM 817 C C . PHE A 1 105 ? 4.744 -11.349 -0.106 1.00 87.12 105 PHE A C 1
ATOM 819 O O . PHE A 1 105 ? 3.707 -11.118 -0.723 1.00 87.12 105 PHE A O 1
ATOM 826 N N . GLU A 1 106 ? 4.805 -12.206 0.915 1.00 79.69 106 GLU A N 1
ATOM 827 C CA . GLU A 1 106 ? 3.614 -12.804 1.541 1.00 79.69 106 GLU A CA 1
ATOM 828 C C . GLU A 1 106 ? 2.942 -11.799 2.487 1.00 79.69 106 GLU A C 1
ATOM 830 O O . GLU A 1 106 ? 1.728 -11.653 2.471 1.00 79.69 106 GLU A O 1
ATOM 835 N N . ALA A 1 107 ? 3.727 -11.027 3.246 1.00 73.00 107 ALA A N 1
ATOM 836 C CA . ALA A 1 107 ? 3.244 -9.901 4.041 1.00 73.00 107 ALA A CA 1
ATOM 837 C C . ALA A 1 107 ? 4.294 -8.782 4.095 1.00 73.00 107 ALA A C 1
ATOM 839 O O . ALA A 1 107 ? 5.485 -9.042 4.281 1.00 73.00 107 ALA A O 1
ATOM 840 N N . THR A 1 108 ? 3.864 -7.527 3.966 1.00 74.12 108 THR A N 1
ATOM 841 C CA . THR A 1 108 ? 4.718 -6.350 4.165 1.00 74.12 108 THR A CA 1
ATOM 842 C C . THR A 1 108 ? 4.004 -5.278 4.977 1.00 74.12 108 THR A C 1
ATOM 844 O O . THR A 1 108 ? 2.828 -4.988 4.769 1.00 74.12 108 THR A O 1
ATOM 847 N N . GLY A 1 109 ? 4.720 -4.668 5.919 1.00 61.47 109 GLY A N 1
ATOM 848 C CA . GLY A 1 109 ? 4.228 -3.535 6.696 1.00 61.47 109 GLY A CA 1
ATOM 849 C C . GLY A 1 109 ? 4.698 -2.231 6.067 1.00 61.47 109 GLY A C 1
ATOM 850 O O . GLY A 1 109 ? 5.861 -1.859 6.216 1.00 61.47 109 GLY A O 1
ATOM 851 N N . SER A 1 110 ? 3.805 -1.510 5.391 1.00 61.41 110 SER A N 1
ATOM 852 C CA . SER A 1 110 ? 4.089 -0.143 4.953 1.00 61.41 110 SER A CA 1
ATOM 853 C C . SER A 1 110 ? 3.642 0.839 6.038 1.00 61.41 110 SER A C 1
ATOM 855 O O . SER A 1 110 ? 2.557 0.718 6.620 1.00 61.41 110 SER A O 1
ATOM 857 N N . ARG A 1 111 ? 4.477 1.839 6.350 1.00 56.12 111 ARG A N 1
ATOM 858 C CA . ARG A 1 111 ? 4.018 2.976 7.153 1.00 56.12 111 ARG A CA 1
ATOM 859 C C . ARG A 1 111 ? 3.037 3.747 6.273 1.00 56.12 111 ARG A C 1
ATOM 861 O O . ARG A 1 111 ? 3.447 4.534 5.424 1.00 56.12 111 ARG A O 1
ATOM 868 N N . SER A 1 112 ? 1.745 3.490 6.449 1.00 47.19 112 SER A N 1
ATOM 869 C CA . SER A 1 112 ? 0.683 4.372 5.969 1.00 47.19 112 SER A CA 1
ATOM 870 C C . SER A 1 112 ? 1.061 5.799 6.358 1.00 47.19 112 SER A C 1
ATOM 872 O O . SER A 1 112 ? 1.410 6.045 7.517 1.00 47.19 112 SER A O 1
ATOM 874 N N . ALA A 1 113 ? 1.096 6.707 5.386 1.00 37.78 113 ALA A N 1
ATOM 875 C CA . ALA A 1 113 ? 1.613 8.059 5.527 1.00 37.78 113 ALA A CA 1
ATOM 876 C C . ALA A 1 113 ? 0.659 8.951 6.333 1.00 37.78 113 ALA A C 1
ATOM 878 O O . ALA A 1 113 ? 0.308 10.047 5.927 1.00 37.78 113 ALA A O 1
ATOM 879 N N . VAL A 1 114 ? 0.328 8.562 7.563 1.00 31.77 114 VAL A N 1
ATOM 880 C CA . VAL A 1 114 ? -0.121 9.518 8.576 1.00 31.77 114 VAL A CA 1
ATOM 881 C C . VAL A 1 114 ? 1.126 10.116 9.219 1.00 31.77 114 VAL A C 1
ATOM 883 O O . VAL A 1 114 ? 1.468 9.864 10.373 1.00 31.77 114 VAL A O 1
ATOM 886 N N . ALA A 1 115 ? 1.847 10.921 8.442 1.00 28.16 115 ALA A N 1
ATOM 887 C CA . ALA A 1 115 ? 2.882 11.796 8.964 1.00 28.16 115 ALA A CA 1
ATOM 888 C C . ALA A 1 115 ? 2.255 13.135 9.369 1.00 28.16 115 ALA A C 1
ATOM 890 O O . ALA A 1 115 ? 2.576 14.180 8.811 1.00 28.16 115 ALA A O 1
ATOM 891 N N . VAL A 1 116 ? 1.418 13.148 10.412 1.00 26.14 116 VAL A N 1
ATOM 892 C CA . VAL A 1 116 ? 1.243 14.394 11.172 1.00 26.14 116 VAL A CA 1
ATOM 893 C C . VAL A 1 116 ? 2.461 14.536 12.079 1.00 26.14 116 VAL A C 1
ATOM 895 O O . VAL A 1 116 ? 2.441 14.224 13.269 1.00 26.14 116 VAL A O 1
ATOM 898 N N . ARG A 1 117 ? 3.576 15.004 11.508 1.00 27.47 117 ARG A N 1
ATOM 899 C CA . ARG A 1 117 ? 4.713 15.464 12.305 1.00 27.47 117 ARG A CA 1
ATOM 900 C C . ARG A 1 117 ? 4.330 16.790 12.960 1.00 27.47 117 ARG A C 1
ATOM 902 O O . ARG A 1 117 ? 4.607 17.862 12.431 1.00 27.47 117 ARG A O 1
ATOM 909 N N . VAL A 1 118 ? 3.755 16.731 14.162 1.00 27.72 118 VAL A N 1
ATOM 910 C CA . VAL A 1 118 ? 3.755 17.892 15.063 1.00 27.72 118 VAL A CA 1
ATOM 911 C C . VAL A 1 118 ? 5.189 18.083 15.553 1.00 27.72 118 VAL A C 1
ATOM 913 O O . VAL A 1 118 ? 5.649 17.441 16.497 1.00 27.72 118 VAL A O 1
ATOM 916 N N . ARG A 1 119 ? 5.939 18.956 14.877 1.00 26.05 119 ARG A N 1
ATOM 917 C CA . ARG A 1 119 ? 7.298 19.332 15.274 1.00 26.05 119 ARG A CA 1
ATOM 918 C C . ARG A 1 119 ? 7.232 20.155 16.568 1.00 26.05 119 ARG A C 1
ATOM 920 O O . ARG A 1 119 ? 7.146 21.378 16.522 1.00 26.05 119 ARG A O 1
ATOM 927 N N . LYS A 1 120 ? 7.297 19.514 17.740 1.00 30.03 120 LYS A N 1
ATOM 928 C CA . LYS A 1 120 ? 7.555 20.225 19.002 1.00 30.03 120 LYS A CA 1
ATOM 929 C C . LYS A 1 120 ? 9.065 20.412 19.150 1.00 30.03 120 LYS A C 1
ATOM 931 O O . LYS A 1 120 ? 9.795 19.488 19.489 1.00 30.03 120 LYS A O 1
ATOM 936 N N . SER A 1 121 ? 9.526 21.618 18.828 1.00 30.31 121 SER A N 1
ATOM 937 C CA . SER A 1 121 ? 10.879 22.098 19.113 1.00 30.31 121 SER A CA 1
ATOM 938 C C . SER A 1 121 ? 11.226 21.870 20.586 1.00 30.31 121 SER A C 1
ATOM 940 O O . SER A 1 121 ? 10.674 22.556 21.442 1.00 30.31 121 SER A O 1
ATOM 942 N N . TRP A 1 122 ? 12.191 20.995 20.866 1.00 31.22 122 TRP A N 1
ATOM 943 C CA . TRP A 1 122 ? 12.982 21.057 22.091 1.00 31.22 122 TRP A CA 1
ATOM 944 C C . TRP A 1 122 ? 14.465 20.943 21.742 1.00 31.22 122 TRP A C 1
ATOM 946 O O . TRP A 1 122 ? 14.933 19.960 21.171 1.00 31.22 122 TRP A O 1
ATOM 956 N N . ARG A 1 123 ? 15.191 22.022 22.047 1.00 36.16 123 ARG A N 1
ATOM 957 C CA . ARG A 1 123 ? 16.652 22.095 22.033 1.00 36.16 123 ARG A CA 1
ATOM 958 C C . ARG A 1 123 ? 17.220 21.203 23.139 1.00 36.16 123 ARG A C 1
ATOM 960 O O . ARG A 1 123 ? 16.766 21.278 24.271 1.00 36.16 123 ARG A O 1
ATOM 967 N N . LYS A 1 124 ? 18.286 20.490 22.765 1.00 36.50 124 LYS A N 1
ATOM 968 C CA . LYS A 1 124 ? 19.446 20.032 23.550 1.00 36.50 124 LYS A CA 1
ATOM 969 C C . LYS A 1 124 ? 19.205 19.488 24.965 1.00 36.50 124 LYS A C 1
ATOM 971 O O . LYS A 1 124 ? 19.072 20.244 25.918 1.00 36.50 124 LYS A O 1
ATOM 976 N N . GLY A 1 125 ? 19.497 18.193 25.074 1.00 48.38 125 GLY A N 1
ATOM 977 C CA . GLY A 1 125 ? 20.241 17.630 26.195 1.00 48.38 125 GLY A CA 1
ATOM 978 C C . GLY A 1 125 ? 19.427 16.661 27.030 1.00 48.38 125 GLY A C 1
ATOM 979 O O . GLY A 1 125 ? 18.612 17.100 27.821 1.00 48.38 125 GLY A O 1
ATOM 980 N N . LEU A 1 126 ? 19.699 15.364 26.878 1.00 36.41 126 LEU A N 1
ATOM 981 C CA . LEU A 1 126 ? 19.975 14.449 27.990 1.00 36.41 126 LEU A CA 1
ATOM 982 C C . LEU A 1 126 ? 20.466 13.105 27.412 1.00 36.41 126 LEU A C 1
ATOM 984 O O . LEU A 1 126 ? 19.856 12.556 26.498 1.00 36.41 126 LEU A O 1
ATOM 988 N N . ARG A 1 127 ? 21.604 12.614 27.920 1.00 44.03 127 ARG A N 1
ATOM 989 C CA . ARG A 1 127 ? 22.100 11.238 27.716 1.00 44.03 127 ARG A CA 1
ATOM 990 C C . ARG A 1 127 ? 21.133 10.238 28.371 1.00 44.03 127 ARG A C 1
ATOM 992 O O . ARG A 1 127 ? 20.516 10.607 29.371 1.00 44.03 127 ARG A O 1
ATOM 999 N N . PRO A 1 128 ? 21.062 8.983 27.897 1.00 33.06 128 PRO A N 1
ATOM 1000 C CA . PRO A 1 128 ? 20.388 7.929 28.647 1.00 33.06 128 PRO A CA 1
ATOM 1001 C C . PRO A 1 128 ? 21.225 7.544 29.891 1.00 33.06 128 PRO A C 1
ATOM 1003 O O . PRO A 1 128 ? 22.455 7.475 29.781 1.00 33.06 128 PRO A O 1
ATOM 1006 N N . PRO A 1 129 ? 20.612 7.344 31.074 1.00 46.03 129 PRO A N 1
ATOM 1007 C CA . PRO A 1 129 ? 21.223 6.619 32.190 1.00 46.03 129 PRO A CA 1
ATOM 1008 C C . PRO A 1 129 ? 21.002 5.091 32.029 1.00 46.03 129 PRO A C 1
ATOM 1010 O O . PRO A 1 129 ? 20.265 4.700 31.124 1.00 46.03 129 PRO A O 1
ATOM 1013 N N . PRO A 1 130 ? 21.706 4.264 32.828 1.00 49.50 130 PRO A N 1
ATOM 1014 C CA . PRO A 1 130 ? 22.494 3.109 32.381 1.00 49.50 130 PRO A CA 1
ATOM 1015 C C . PRO A 1 130 ? 21.695 1.899 31.896 1.00 49.50 130 PRO A C 1
ATOM 1017 O O . PRO A 1 130 ? 20.579 1.669 32.412 1.00 49.50 130 PRO A O 1
#

Organism: NCBI:txid1420917

Sequence (130 aa):
MKKVEGIFNEQRQATEFEMLAPGRFQSLSSGERVTYTEALSEDKRRLEGVFIAEHSEDGKGLTIITAREGSQFIDEQTGSRFLVLEDGARFEGLPGQLAYDVTGFEATGSRSAVAVRVRKSWRKGLRPPP

Secondary structure (DSSP, 8-state):
-THHHHHHHHSS---TTTT--TTS-EEETTTTEEEEEEEE-TTS-EEEEEEEEEE-TTSS-EEEEEEEEEEEEE-TTT--EEEEEEEEEEEEE-TT-S-EEEEEEEEEEE--S----------S--PPP-

InterPro domains:
  IPR005495 Permease LptG/LptF-related [PF03739] (2-100)